Protein AF-A0A2H3JAK4-F1 (afdb_monomer_lite)

Structure (mmCIF, N/CA/C/O backbone):
data_AF-A0A2H3JAK4-F1
#
_entry.id   AF-A0A2H3JAK4-F1
#
loop_
_atom_site.group_PDB
_atom_site.id
_atom_site.type_symbol
_atom_site.label_atom_id
_atom_site.label_alt_id
_atom_site.label_comp_id
_atom_site.label_asym_id
_atom_site.label_entity_id
_atom_site.label_seq_id
_atom_site.pdbx_PDB_ins_code
_atom_site.Cartn_x
_atom_site.Cartn_y
_atom_site.Cartn_z
_atom_site.occupancy
_atom_site.B_iso_or_equiv
_atom_site.auth_seq_id
_atom_site.auth_comp_id
_atom_site.auth_asym_id
_atom_site.auth_atom_id
_atom_site.pdbx_PDB_model_num
ATOM 1 N N . MET A 1 1 ? 0.727 9.980 -13.174 1.00 53.38 1 MET A N 1
ATOM 2 C CA . MET A 1 1 ? 0.605 10.533 -11.795 1.00 53.38 1 MET A CA 1
ATOM 3 C C . MET A 1 1 ? -0.038 9.475 -10.907 1.00 53.38 1 MET A C 1
ATOM 5 O O . MET A 1 1 ? -1.129 9.049 -11.247 1.00 53.38 1 MET A O 1
ATOM 9 N N . TRP A 1 2 ? 0.604 9.037 -9.816 1.00 62.94 2 TRP A N 1
ATOM 10 C CA . TRP A 1 2 ? -0.039 8.126 -8.854 1.00 62.94 2 TRP A CA 1
ATOM 11 C C . TRP A 1 2 ? -1.276 8.798 -8.248 1.00 62.94 2 TRP A C 1
ATOM 13 O O . TRP A 1 2 ? -1.191 9.932 -7.777 1.00 62.94 2 TRP A O 1
ATOM 23 N N . SER A 1 3 ? -2.409 8.104 -8.252 1.00 65.62 3 SER A N 1
ATOM 24 C CA . SER A 1 3 ? -3.619 8.539 -7.557 1.00 65.62 3 SER A CA 1
ATOM 25 C C . SER A 1 3 ? -4.277 7.344 -6.874 1.00 65.62 3 SER A C 1
ATOM 27 O O . SER A 1 3 ? -4.147 6.205 -7.333 1.00 65.62 3 SER A O 1
ATOM 29 N N . ILE A 1 4 ? -4.946 7.592 -5.746 1.00 69.88 4 ILE A N 1
ATOM 30 C CA . ILE A 1 4 ? -5.851 6.600 -5.166 1.00 69.88 4 ILE A CA 1
ATOM 31 C C . ILE A 1 4 ? -7.013 6.465 -6.149 1.00 69.88 4 ILE A C 1
ATOM 33 O O . ILE A 1 4 ? -7.775 7.413 -6.330 1.00 69.88 4 ILE A O 1
ATOM 37 N N . LEU A 1 5 ? -7.120 5.302 -6.787 1.00 70.62 5 LEU A N 1
ATOM 38 C CA . LEU A 1 5 ? -8.240 4.980 -7.667 1.00 70.62 5 LEU A CA 1
ATOM 39 C C . LEU A 1 5 ? -9.485 4.681 -6.846 1.00 70.62 5 LEU A C 1
ATOM 41 O O . LEU A 1 5 ? -10.577 5.143 -7.166 1.00 70.62 5 LEU A O 1
ATOM 45 N N . GLU A 1 6 ? -9.305 3.912 -5.773 1.00 78.50 6 GLU A N 1
ATOM 46 C CA . GLU A 1 6 ? -10.399 3.460 -4.932 1.00 78.50 6 GLU A CA 1
ATOM 47 C C . GLU A 1 6 ? -9.926 3.219 -3.496 1.00 78.50 6 GLU A C 1
ATOM 49 O O . GLU A 1 6 ? -8.816 2.744 -3.251 1.00 78.50 6 GLU A O 1
ATOM 54 N N . SER A 1 7 ? -10.792 3.541 -2.536 1.00 76.06 7 SER A N 1
ATOM 55 C CA . SER A 1 7 ? -10.643 3.167 -1.130 1.00 76.06 7 SER A CA 1
ATOM 56 C C . SER A 1 7 ? -11.904 2.421 -0.716 1.00 76.06 7 SER A C 1
ATOM 58 O O . SER A 1 7 ? -12.997 2.991 -0.679 1.00 76.06 7 SER A O 1
ATOM 60 N N . ILE A 1 8 ? -11.763 1.127 -0.447 1.00 81.50 8 ILE A N 1
ATOM 61 C CA . ILE A 1 8 ? -12.864 0.237 -0.088 1.00 81.50 8 ILE A CA 1
ATOM 62 C C . ILE A 1 8 ? -12.737 -0.094 1.389 1.00 81.50 8 ILE A C 1
ATOM 64 O O . ILE A 1 8 ? -11.744 -0.671 1.827 1.00 81.50 8 ILE A O 1
ATOM 68 N N . VAL A 1 9 ? -13.774 0.217 2.163 1.00 79.69 9 VAL A N 1
ATOM 69 C CA . VAL A 1 9 ? -13.813 -0.086 3.595 1.00 79.69 9 VAL A CA 1
ATOM 70 C C . VAL A 1 9 ? -14.898 -1.116 3.880 1.00 79.69 9 VAL A C 1
ATOM 72 O O . VAL A 1 9 ? -16.094 -0.834 3.804 1.00 79.69 9 VAL A O 1
ATOM 75 N N . SER A 1 10 ? -14.485 -2.316 4.278 1.00 80.44 10 SER A N 1
ATOM 76 C CA . SER A 1 10 ? -15.376 -3.389 4.710 1.00 80.44 10 SER A CA 1
ATOM 77 C C . SER A 1 10 ? -15.357 -3.523 6.227 1.00 80.44 10 SER A C 1
ATOM 79 O O . SER A 1 10 ? -14.530 -4.226 6.807 1.00 80.44 10 SER A O 1
ATOM 81 N N . LYS A 1 11 ? -16.334 -2.905 6.904 1.00 76.56 11 LYS A N 1
ATOM 82 C CA . LYS A 1 11 ? -16.492 -3.036 8.367 1.00 76.56 11 LYS A CA 1
ATOM 83 C C . LYS A 1 11 ? -16.735 -4.485 8.809 1.00 76.56 11 LYS A C 1
ATOM 85 O O . LYS A 1 11 ? -16.297 -4.886 9.884 1.00 76.56 11 LYS A O 1
ATOM 90 N N . LYS A 1 12 ? -17.421 -5.276 7.974 1.00 79.94 12 LYS A N 1
ATOM 91 C CA . LYS A 1 12 ? -17.735 -6.689 8.244 1.00 79.94 12 LYS A CA 1
ATOM 92 C C . LYS A 1 12 ? -16.481 -7.563 8.231 1.00 79.94 12 LYS A C 1
ATOM 94 O O . LYS A 1 12 ? -16.337 -8.411 9.105 1.00 79.94 12 LYS A O 1
ATOM 99 N N . LEU A 1 13 ? -15.601 -7.355 7.249 1.00 77.94 13 LEU A N 1
ATOM 100 C CA . LEU A 1 13 ? -14.340 -8.095 7.123 1.00 77.94 13 LEU A CA 1
ATOM 101 C C . LEU A 1 13 ? -13.205 -7.463 7.934 1.00 77.94 13 LEU A C 1
ATOM 103 O O . LEU A 1 13 ? -12.175 -8.100 8.127 1.00 77.94 13 LEU A O 1
ATOM 107 N N . ARG A 1 14 ? -13.418 -6.241 8.441 1.00 79.25 14 ARG A N 1
ATOM 108 C CA . ARG A 1 14 ? -12.380 -5.382 9.021 1.00 79.25 14 ARG A CA 1
ATOM 109 C C . ARG A 1 14 ? -11.221 -5.234 8.052 1.00 79.25 14 ARG A C 1
ATOM 111 O O . ARG A 1 14 ? -10.079 -5.529 8.381 1.00 79.25 14 ARG A O 1
ATOM 118 N N . GLU A 1 15 ? -11.551 -4.817 6.843 1.00 82.44 15 GLU A N 1
ATOM 119 C CA . GLU A 1 15 ? -10.589 -4.666 5.765 1.00 82.44 15 GLU A CA 1
ATOM 120 C C . GLU A 1 15 ? -10.706 -3.272 5.163 1.00 82.44 15 GLU A C 1
ATOM 122 O O . GLU A 1 15 ? -11.812 -2.755 4.984 1.00 82.44 15 GLU A O 1
ATOM 127 N N . VAL A 1 16 ? -9.559 -2.669 4.882 1.00 81.81 16 VAL A N 1
ATOM 128 C CA . VAL A 1 16 ? -9.421 -1.434 4.120 1.00 81.81 16 VAL A CA 1
ATOM 129 C C . VAL A 1 16 ? -8.554 -1.771 2.918 1.00 81.81 16 VAL A C 1
ATOM 131 O O . VAL A 1 16 ? -7.378 -2.075 3.082 1.00 81.81 16 VAL A O 1
ATOM 134 N N . SER A 1 17 ? -9.126 -1.736 1.724 1.00 82.06 17 SER A N 1
ATOM 135 C CA . SER A 1 17 ? -8.372 -1.888 0.483 1.00 82.06 17 SER A CA 1
ATOM 136 C C . SER A 1 17 ? -8.135 -0.514 -0.122 1.00 82.06 17 SER A C 1
ATOM 138 O O . SER A 1 17 ? -9.087 0.225 -0.366 1.00 82.06 17 SER A O 1
ATOM 140 N N . ILE A 1 18 ? -6.874 -0.169 -0.359 1.00 79.88 18 ILE A N 1
ATOM 141 C CA . ILE A 1 18 ? -6.481 1.053 -1.059 1.00 79.88 18 ILE A CA 1
ATOM 142 C C . ILE A 1 18 ? -5.886 0.630 -2.391 1.00 79.88 18 ILE A C 1
ATOM 144 O O . ILE A 1 18 ? -4.826 -0.000 -2.444 1.00 79.88 18 ILE A O 1
ATOM 148 N N . VAL A 1 19 ? -6.596 0.973 -3.461 1.00 76.00 19 VAL A N 1
ATOM 149 C CA . VAL A 1 19 ? -6.191 0.699 -4.834 1.00 76.00 19 VAL A CA 1
ATOM 150 C C . VAL A 1 19 ? -5.490 1.932 -5.373 1.00 76.00 19 VAL A C 1
ATOM 152 O O . VAL A 1 19 ? -6.062 3.023 -5.428 1.00 76.00 19 VAL A O 1
ATOM 155 N N . MET A 1 20 ? -4.235 1.754 -5.761 1.00 74.56 20 MET A N 1
ATOM 156 C CA . MET A 1 20 ? -3.410 2.801 -6.343 1.00 74.56 20 MET A CA 1
ATOM 157 C C . MET A 1 20 ? -3.222 2.531 -7.831 1.00 74.56 20 MET A C 1
ATOM 159 O O . MET A 1 20 ? -2.897 1.405 -8.218 1.00 74.56 20 MET A O 1
ATOM 163 N N . ASP A 1 21 ? -3.420 3.567 -8.648 1.00 70.12 21 ASP A N 1
ATOM 164 C CA . ASP A 1 21 ? -3.147 3.488 -10.085 1.00 70.12 21 ASP A CA 1
ATOM 165 C C . ASP A 1 21 ? -1.672 3.220 -10.340 1.00 70.12 21 ASP A C 1
ATOM 167 O O . ASP A 1 21 ? -0.832 3.654 -9.553 1.00 70.12 21 ASP A O 1
ATOM 171 N N . GLN A 1 22 ? -1.343 2.577 -11.458 1.00 66.19 22 GLN A N 1
ATOM 172 C CA . GLN A 1 22 ? 0.053 2.466 -11.851 1.00 66.19 22 GLN A CA 1
ATOM 173 C C . GLN A 1 22 ? 0.631 3.871 -12.102 1.00 66.19 22 GLN A C 1
ATOM 175 O O . GLN A 1 22 ? -0.058 4.755 -12.618 1.00 66.19 22 GLN A O 1
ATOM 180 N N . PRO A 1 23 ? 1.917 4.109 -11.826 1.00 60.44 23 PRO A N 1
ATOM 181 C CA . PRO A 1 23 ? 2.567 5.293 -12.339 1.00 60.44 23 PRO A CA 1
ATOM 182 C C . PRO A 1 23 ? 2.710 5.185 -13.850 1.00 60.44 23 PRO A C 1
ATOM 184 O O . PRO A 1 23 ? 2.790 4.102 -14.437 1.00 60.44 23 PRO A O 1
ATOM 187 N N . GLU A 1 24 ? 2.892 6.339 -14.473 1.00 60.38 24 GLU A N 1
ATOM 188 C CA . GLU A 1 24 ? 3.569 6.384 -15.759 1.00 60.38 24 GLU A CA 1
ATOM 189 C C . GLU A 1 24 ? 5.022 5.983 -15.508 1.00 60.38 24 GLU A C 1
ATOM 191 O O . GLU A 1 24 ? 5.865 6.808 -15.166 1.00 60.38 24 GLU A O 1
ATOM 196 N N . TYR A 1 25 ? 5.287 4.678 -15.572 1.00 57.66 25 TYR A N 1
ATOM 197 C CA . TYR A 1 25 ? 6.605 4.136 -15.305 1.00 57.66 25 TYR A CA 1
ATOM 198 C C . TYR A 1 25 ? 7.617 4.778 -16.258 1.00 57.66 25 TYR A C 1
ATOM 200 O O . TYR A 1 25 ? 7.569 4.601 -17.476 1.00 57.66 25 TYR A O 1
ATOM 208 N N . SER A 1 26 ? 8.575 5.497 -15.684 1.00 58.56 26 SER A N 1
ATOM 209 C CA . SER A 1 26 ? 9.810 5.836 -16.374 1.00 58.56 26 SER A CA 1
ATOM 210 C C . SER A 1 26 ? 10.626 4.558 -16.613 1.00 58.56 26 SER A C 1
ATOM 212 O O . SER A 1 26 ? 10.433 3.534 -15.950 1.00 58.56 26 SER A O 1
ATOM 214 N N . GLN A 1 27 ? 11.611 4.611 -17.510 1.00 59.25 27 GLN A N 1
ATOM 215 C CA . GLN A 1 27 ? 12.538 3.488 -17.713 1.00 59.25 27 GLN A CA 1
ATOM 216 C C . GLN A 1 27 ? 13.420 3.198 -16.476 1.00 59.25 27 GLN A C 1
ATOM 218 O O . GLN A 1 27 ? 14.119 2.187 -16.441 1.00 59.25 27 GLN A O 1
ATOM 223 N N . SER A 1 28 ? 13.401 4.065 -15.456 1.00 69.94 28 SER A N 1
ATOM 224 C CA . SER A 1 28 ? 14.204 3.947 -14.239 1.00 69.94 28 SER A CA 1
ATOM 225 C C . SER A 1 28 ? 13.377 3.389 -13.082 1.00 69.94 28 SER A C 1
ATOM 227 O O . SER A 1 28 ? 12.503 4.065 -12.538 1.00 69.94 28 SER A O 1
ATOM 229 N N . ALA A 1 29 ? 13.717 2.178 -12.632 1.00 67.56 29 ALA A N 1
ATOM 230 C CA . ALA A 1 29 ? 13.107 1.572 -11.447 1.00 67.56 29 ALA A CA 1
ATOM 231 C C . ALA A 1 29 ? 13.241 2.456 -10.190 1.00 67.56 29 ALA A C 1
ATOM 233 O O . ALA A 1 29 ? 12.354 2.448 -9.342 1.00 67.56 29 ALA A O 1
ATOM 234 N N . GLU A 1 30 ? 14.318 3.243 -10.080 1.00 72.44 30 GLU A N 1
ATOM 235 C CA . GLU A 1 30 ? 14.530 4.173 -8.964 1.00 72.44 30 GLU A CA 1
ATOM 236 C C . GLU A 1 30 ? 13.533 5.329 -8.981 1.00 72.44 30 GLU A C 1
ATOM 238 O O . GLU A 1 30 ? 12.938 5.663 -7.961 1.00 72.44 30 GLU A O 1
ATOM 243 N N . THR A 1 31 ? 13.331 5.936 -10.146 1.00 72.62 31 THR A N 1
ATOM 244 C CA . THR A 1 31 ? 12.404 7.060 -10.301 1.00 72.62 31 THR A CA 1
ATOM 245 C C . THR A 1 31 ? 10.981 6.609 -9.993 1.00 72.62 31 THR A C 1
ATOM 247 O O . THR A 1 31 ? 10.275 7.258 -9.227 1.00 72.62 31 THR A O 1
ATOM 250 N N . ASN A 1 32 ? 10.607 5.429 -10.486 1.00 71.12 32 ASN A N 1
ATOM 251 C CA . ASN A 1 32 ? 9.297 4.827 -10.239 1.00 71.12 32 ASN A CA 1
ATOM 252 C C . ASN A 1 32 ? 9.062 4.583 -8.739 1.00 71.12 32 ASN A C 1
ATOM 254 O O . ASN A 1 32 ? 7.971 4.812 -8.210 1.00 71.12 32 ASN A O 1
ATOM 258 N N . LEU A 1 33 ? 10.113 4.164 -8.032 1.00 71.75 33 LEU A N 1
ATOM 259 C CA . LEU A 1 33 ? 10.098 3.969 -6.589 1.00 71.75 33 LEU A CA 1
ATOM 260 C C . LEU A 1 33 ? 9.891 5.285 -5.832 1.00 71.75 33 LEU A C 1
ATOM 262 O O . LEU A 1 33 ? 9.020 5.359 -4.967 1.00 71.75 33 LEU A O 1
ATOM 266 N N . GLN A 1 34 ? 10.648 6.329 -6.179 1.00 75.75 34 GLN A N 1
ATOM 267 C CA . GLN A 1 34 ? 10.542 7.651 -5.552 1.00 75.75 34 GLN A CA 1
ATOM 268 C C . GLN A 1 34 ? 9.157 8.267 -5.746 1.00 75.75 34 GLN A C 1
ATOM 270 O O . GLN A 1 34 ? 8.573 8.791 -4.796 1.00 75.75 34 GLN A O 1
ATOM 275 N N . GLU A 1 35 ? 8.601 8.166 -6.952 1.00 75.38 35 GLU A N 1
ATOM 276 C CA . GLU A 1 35 ? 7.249 8.645 -7.231 1.00 75.38 35 GLU A CA 1
ATOM 277 C C . GLU A 1 35 ? 6.205 7.910 -6.395 1.00 75.38 35 GLU A C 1
ATOM 279 O O . GLU A 1 35 ? 5.288 8.544 -5.870 1.00 75.38 35 GLU A O 1
ATOM 284 N N . THR A 1 36 ? 6.375 6.599 -6.194 1.00 72.62 36 THR A N 1
ATOM 285 C CA . THR A 1 36 ? 5.441 5.861 -5.342 1.00 72.62 36 THR A CA 1
ATOM 286 C C . THR A 1 36 ? 5.538 6.303 -3.892 1.00 72.62 36 THR A C 1
ATOM 288 O O . THR A 1 36 ? 4.524 6.563 -3.251 1.00 72.62 36 THR A O 1
ATOM 291 N N . VAL A 1 37 ? 6.757 6.410 -3.358 1.00 76.25 37 VAL A N 1
ATOM 292 C CA . VAL A 1 37 ? 6.970 6.859 -1.977 1.00 76.25 37 VAL A CA 1
ATOM 293 C C . VAL A 1 37 ? 6.383 8.256 -1.777 1.00 76.25 37 VAL A C 1
ATOM 295 O O . VAL A 1 37 ? 5.745 8.521 -0.759 1.00 76.25 37 VAL A O 1
ATOM 298 N N . SER A 1 38 ? 6.538 9.141 -2.763 1.00 79.19 38 SER A N 1
ATOM 299 C CA . SER A 1 38 ? 5.938 10.474 -2.740 1.00 79.19 38 SER A CA 1
ATOM 300 C C . SER A 1 38 ? 4.409 10.414 -2.654 1.00 79.19 38 SER A C 1
ATOM 302 O O . SER A 1 38 ? 3.822 11.067 -1.790 1.00 79.19 38 SER A O 1
ATOM 304 N N . ALA A 1 39 ? 3.769 9.585 -3.481 1.00 75.44 39 ALA A N 1
ATOM 305 C CA . ALA A 1 39 ? 2.318 9.406 -3.485 1.00 75.44 39 ALA A CA 1
ATOM 306 C C . ALA A 1 39 ? 1.793 8.789 -2.182 1.00 75.44 39 ALA A C 1
ATOM 308 O O . ALA A 1 39 ? 0.817 9.271 -1.606 1.00 75.44 39 ALA A O 1
ATOM 309 N N . LEU A 1 40 ? 2.489 7.773 -1.663 1.00 77.75 40 LEU A N 1
ATOM 310 C CA . LEU A 1 40 ? 2.179 7.166 -0.371 1.00 77.75 40 LEU A CA 1
ATOM 311 C C . LEU A 1 40 ? 2.194 8.218 0.737 1.00 77.75 40 LEU A C 1
ATOM 313 O O . LEU A 1 40 ? 1.227 8.331 1.485 1.00 77.75 40 LEU A O 1
ATOM 317 N N . ARG A 1 41 ? 3.251 9.034 0.813 1.00 80.62 41 ARG A N 1
ATOM 318 C CA . ARG A 1 41 ? 3.377 10.091 1.826 1.00 80.62 41 ARG A CA 1
ATOM 319 C C . ARG A 1 41 ? 2.313 11.174 1.696 1.00 80.62 41 ARG A C 1
ATOM 321 O O . ARG A 1 41 ? 1.839 11.669 2.717 1.00 80.62 41 ARG A O 1
ATOM 328 N N . LYS A 1 42 ? 1.990 11.576 0.467 1.00 81.50 42 LYS A N 1
ATOM 329 C CA . LYS A 1 42 ? 1.124 12.726 0.203 1.00 81.50 42 LYS A CA 1
ATOM 330 C C . LYS A 1 42 ? -0.356 12.395 0.358 1.00 81.50 42 LYS A C 1
ATOM 332 O O . LYS A 1 42 ? -1.073 13.176 0.974 1.00 81.50 42 LYS A O 1
ATOM 337 N N . ASP A 1 43 ? -0.783 11.250 -0.164 1.00 77.62 43 ASP A N 1
ATOM 338 C CA . ASP A 1 43 ? -2.206 10.947 -0.325 1.00 77.62 43 ASP A CA 1
ATOM 339 C C . ASP A 1 43 ? -2.645 9.788 0.579 1.00 77.62 43 ASP A C 1
ATOM 341 O O . ASP A 1 43 ? -3.696 9.853 1.218 1.00 77.62 43 ASP A O 1
ATOM 345 N N . VAL A 1 44 ? -1.819 8.743 0.711 1.00 77.50 44 VAL A N 1
ATOM 346 C CA . VAL A 1 44 ? -2.235 7.508 1.394 1.00 77.50 44 VAL A CA 1
ATOM 347 C C . VAL A 1 44 ? -2.000 7.543 2.904 1.00 77.50 44 VAL A C 1
ATOM 349 O O . VAL A 1 44 ? -2.895 7.202 3.679 1.00 77.50 44 VAL A O 1
ATOM 352 N N . CYS A 1 45 ? -0.819 7.975 3.350 1.00 78.81 45 CYS A N 1
ATOM 353 C CA . CYS A 1 45 ? -0.474 8.071 4.769 1.00 78.81 45 CYS A CA 1
ATOM 354 C C . CYS A 1 45 ? -1.454 8.969 5.548 1.00 78.81 45 CYS A C 1
ATOM 356 O O . CYS A 1 45 ? -1.909 8.540 6.612 1.00 78.81 45 CYS A O 1
ATOM 358 N N . PRO A 1 46 ? -1.829 10.176 5.073 1.00 82.12 46 PRO A N 1
ATOM 359 C CA . PRO A 1 46 ? -2.804 11.010 5.771 1.00 82.12 46 PRO A C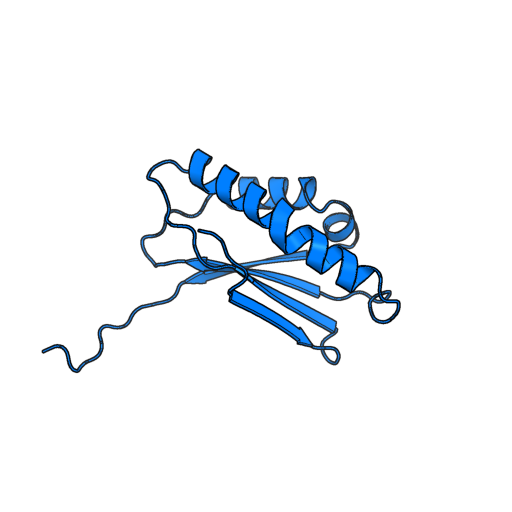A 1
ATOM 360 C C . PRO A 1 46 ? -4.181 10.349 5.864 1.00 82.12 46 PRO A C 1
ATOM 362 O O . PRO A 1 46 ? -4.759 10.325 6.948 1.00 82.12 46 PRO A O 1
ATOM 365 N N . HIS A 1 47 ? -4.661 9.746 4.770 1.00 78.88 47 HIS A N 1
ATOM 366 C CA . HIS A 1 47 ? -5.955 9.062 4.734 1.00 78.88 47 HIS A CA 1
ATOM 367 C C . HIS A 1 47 ? -6.011 7.885 5.715 1.00 78.88 47 HIS A C 1
ATOM 369 O O . HIS A 1 47 ? -6.974 7.722 6.464 1.00 78.88 47 HIS A O 1
ATOM 375 N N . LEU A 1 48 ? -4.944 7.086 5.774 1.00 77.69 48 LEU A N 1
ATOM 376 C CA . LEU A 1 48 ? -4.843 5.995 6.737 1.00 77.69 48 LEU A CA 1
ATOM 377 C C . LEU A 1 48 ? -4.732 6.489 8.174 1.00 77.69 48 LEU A C 1
ATOM 379 O O . LEU A 1 48 ? -5.362 5.913 9.054 1.00 77.69 48 LEU A O 1
ATOM 383 N N . ASN A 1 49 ? -3.968 7.548 8.435 1.00 78.44 49 ASN A N 1
ATOM 384 C CA . ASN A 1 49 ? -3.891 8.126 9.775 1.00 78.44 49 ASN A CA 1
ATOM 385 C C . ASN A 1 49 ? -5.258 8.638 10.246 1.00 78.44 49 ASN A C 1
ATOM 387 O O . ASN A 1 49 ? -5.614 8.422 11.403 1.00 78.44 49 ASN A O 1
ATOM 391 N N . GLU A 1 50 ? -6.039 9.257 9.358 1.00 80.94 50 GLU A N 1
ATOM 392 C CA . GLU A 1 50 ? -7.415 9.665 9.642 1.00 80.94 50 GLU A CA 1
ATOM 393 C C . GLU A 1 50 ? -8.305 8.450 9.938 1.00 80.94 50 GLU A C 1
ATOM 395 O O . GLU A 1 50 ? -8.936 8.397 10.995 1.00 80.94 50 GLU A O 1
ATOM 400 N N . LEU A 1 51 ? -8.291 7.427 9.078 1.00 76.12 51 LEU A N 1
ATOM 401 C CA . LEU A 1 51 ? -9.052 6.190 9.287 1.00 76.12 51 LEU A CA 1
ATOM 402 C C . LEU A 1 51 ? -8.702 5.512 10.620 1.00 76.12 51 LEU A C 1
ATOM 404 O O . LEU A 1 51 ? -9.590 5.140 11.381 1.00 76.12 51 LEU A O 1
ATOM 408 N N . LEU A 1 52 ? -7.414 5.387 10.936 1.00 73.88 52 LEU A N 1
ATOM 409 C CA . LEU A 1 52 ? -6.923 4.721 12.146 1.00 73.88 52 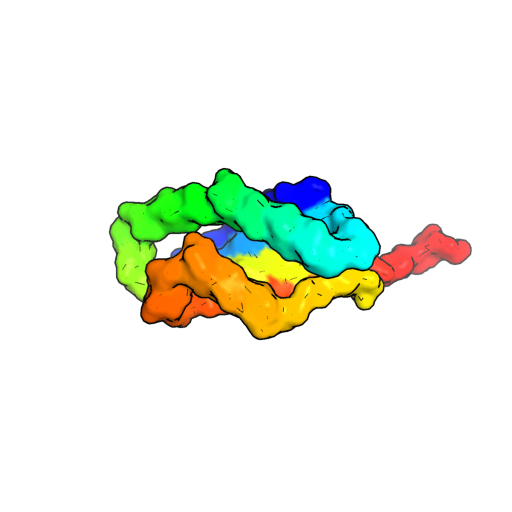LEU A CA 1
ATOM 410 C C . LEU A 1 52 ? -7.110 5.547 13.421 1.00 73.88 52 LEU A C 1
ATOM 412 O O . LEU A 1 52 ? -7.002 4.993 14.513 1.00 73.88 52 LEU A O 1
ATOM 416 N N . SER A 1 53 ? -7.365 6.852 13.301 1.00 76.19 53 SER A N 1
ATOM 417 C CA . SER A 1 53 ? -7.702 7.710 14.442 1.00 76.19 53 SER A CA 1
ATOM 418 C C . SER A 1 53 ? -9.112 7.445 14.981 1.00 76.19 53 SER A C 1
ATOM 420 O O . SER A 1 53 ? -9.422 7.804 16.117 1.00 76.19 53 SER A O 1
ATOM 422 N N . ASN A 1 54 ? -9.962 6.787 14.191 1.00 74.50 54 ASN A N 1
ATOM 423 C CA . ASN A 1 54 ? -11.308 6.422 14.594 1.00 74.50 54 ASN A CA 1
ATOM 424 C C . ASN A 1 54 ? -11.290 5.132 15.441 1.00 74.50 54 ASN A C 1
ATOM 426 O O . ASN A 1 54 ? -10.756 4.099 15.031 1.00 74.50 54 ASN A O 1
ATOM 430 N N . GLN A 1 55 ? -11.913 5.199 16.624 1.00 65.44 55 GLN A N 1
ATOM 431 C CA . GLN A 1 55 ? -11.979 4.109 17.606 1.00 65.44 55 GLN A CA 1
ATOM 432 C C . GLN A 1 55 ? -12.591 2.812 17.053 1.00 65.44 55 GLN A C 1
ATOM 434 O O . GLN A 1 55 ? -12.252 1.722 17.517 1.00 65.44 55 GLN A O 1
ATOM 439 N N . ASP A 1 56 ? -13.421 2.894 16.009 1.00 65.69 56 ASP A N 1
ATOM 440 C CA . ASP A 1 56 ? -13.972 1.721 15.320 1.00 65.69 56 ASP A CA 1
ATOM 441 C C . ASP A 1 56 ? -12.880 0.805 14.722 1.00 65.69 56 ASP A C 1
ATOM 443 O O . ASP A 1 56 ? -13.118 -0.390 14.513 1.00 65.69 56 ASP A O 1
ATOM 447 N N . TYR A 1 57 ? -11.670 1.334 14.498 1.00 63.94 57 TYR A N 1
ATOM 448 C CA . TYR A 1 57 ? -10.514 0.630 13.931 1.00 63.94 57 TYR A CA 1
ATOM 449 C C . TYR A 1 57 ? -9.420 0.305 14.974 1.00 63.94 57 TYR A C 1
ATOM 451 O O . TYR A 1 57 ? -8.297 -0.077 14.618 1.00 63.94 57 TYR A O 1
ATOM 459 N N . GLU A 1 58 ? -9.735 0.391 16.276 1.00 61.22 58 GLU A N 1
ATOM 460 C CA . GLU A 1 58 ? -8.847 -0.080 17.357 1.00 61.22 58 GLU A CA 1
ATOM 461 C C . GLU A 1 58 ? -8.567 -1.589 17.254 1.00 61.22 58 GLU A C 1
ATOM 463 O O . GLU A 1 58 ? -7.481 -2.068 17.591 1.00 61.22 58 GLU A O 1
ATOM 468 N N . LYS A 1 59 ? -9.527 -2.359 16.730 1.00 67.25 59 LYS A N 1
ATOM 469 C CA . LYS A 1 59 ? -9.369 -3.798 16.479 1.00 67.25 59 LYS A CA 1
ATOM 470 C C . LYS A 1 59 ? -8.549 -4.041 15.203 1.00 67.25 59 LYS A C 1
ATOM 472 O O . LYS A 1 59 ? -8.543 -3.183 14.323 1.00 67.25 59 LYS A O 1
ATOM 477 N N . PRO A 1 60 ? -7.858 -5.192 15.063 1.00 61.44 60 PRO A N 1
ATOM 478 C CA . PRO A 1 60 ? -7.052 -5.458 13.875 1.00 61.44 60 PRO A CA 1
ATOM 479 C C . PRO A 1 60 ? -7.927 -5.378 12.622 1.00 61.44 60 PRO A C 1
ATOM 481 O O . PRO A 1 60 ? -8.891 -6.135 12.484 1.00 61.44 60 PRO A O 1
ATOM 484 N N . CYS A 1 61 ? -7.592 -4.416 11.765 1.00 73.88 61 CYS A N 1
ATOM 485 C CA . CYS A 1 61 ? -8.159 -4.236 10.440 1.00 73.88 61 CYS A CA 1
ATOM 486 C C . CYS A 1 61 ? -7.058 -4.550 9.441 1.00 73.88 61 CYS A C 1
ATOM 488 O O . CYS A 1 61 ? -5.994 -3.953 9.550 1.00 73.88 61 CYS A O 1
ATOM 490 N N . HIS A 1 62 ? -7.279 -5.486 8.525 1.00 83.81 62 HIS A N 1
ATOM 491 C CA . HIS A 1 62 ? -6.342 -5.731 7.436 1.00 83.81 62 HIS A CA 1
ATOM 492 C C . HIS A 1 62 ? -6.350 -4.535 6.489 1.00 83.81 62 HIS A C 1
ATOM 494 O O . HIS A 1 62 ? -7.412 -4.001 6.175 1.00 83.81 62 HIS A O 1
ATOM 500 N N . ILE A 1 63 ? -5.166 -4.082 6.091 1.00 80.06 63 ILE A N 1
ATOM 501 C CA . ILE A 1 63 ? -5.010 -2.996 5.132 1.00 80.06 63 ILE A CA 1
ATOM 502 C C . ILE A 1 63 ? -4.303 -3.572 3.922 1.00 80.06 63 ILE A C 1
ATOM 504 O O . ILE A 1 63 ? -3.122 -3.919 4.003 1.00 80.06 63 ILE A O 1
ATOM 508 N N . ASP A 1 64 ? -5.034 -3.659 2.824 1.00 81.75 64 ASP A N 1
ATOM 509 C CA . ASP A 1 64 ? -4.558 -4.204 1.569 1.00 81.75 64 ASP A CA 1
ATOM 510 C C . ASP A 1 64 ? -4.165 -3.041 0.658 1.00 81.75 64 ASP A C 1
ATOM 512 O O . ASP A 1 64 ? -4.990 -2.229 0.244 1.00 81.75 64 ASP A O 1
ATOM 516 N N . PHE A 1 65 ? -2.873 -2.951 0.359 1.00 77.75 65 PHE A N 1
ATOM 517 C CA . PHE A 1 65 ? -2.354 -2.052 -0.661 1.00 77.75 65 PHE A CA 1
ATOM 518 C C . PHE A 1 65 ? -2.295 -2.788 -1.982 1.00 77.75 65 PHE A C 1
ATOM 520 O O . PHE A 1 65 ? -1.488 -3.711 -2.143 1.00 77.75 65 PHE A O 1
ATOM 527 N N . VAL A 1 66 ? -3.142 -2.368 -2.915 1.00 78.00 66 VAL A N 1
ATOM 528 C CA . VAL A 1 66 ? -3.217 -2.947 -4.250 1.00 78.00 66 VAL A CA 1
ATOM 529 C C . VAL A 1 66 ? -2.567 -1.987 -5.231 1.00 78.00 66 VAL A C 1
ATOM 531 O O . VAL A 1 66 ? -3.039 -0.871 -5.434 1.00 78.00 66 VAL A O 1
ATOM 534 N N . ILE A 1 67 ? -1.470 -2.432 -5.836 1.00 75.12 67 ILE A N 1
ATOM 535 C CA . ILE A 1 67 ? -0.832 -1.726 -6.944 1.00 75.12 67 ILE A CA 1
ATOM 536 C C . ILE A 1 67 ? -1.433 -2.272 -8.219 1.00 75.12 67 ILE A C 1
ATOM 538 O O . ILE A 1 67 ? -1.271 -3.458 -8.519 1.00 75.12 67 ILE A O 1
ATOM 542 N N . TRP A 1 68 ? -2.096 -1.409 -8.970 1.00 76.19 68 TRP A N 1
ATOM 543 C CA . TRP A 1 68 ? -2.523 -1.758 -10.309 1.00 76.19 68 TRP A CA 1
ATOM 544 C C . TRP A 1 68 ? -1.352 -1.606 -11.279 1.00 76.19 68 TRP A C 1
ATOM 546 O O . TRP A 1 68 ? -0.538 -0.703 -11.115 1.00 76.19 68 TRP A O 1
ATOM 556 N N . THR A 1 69 ? -1.203 -2.515 -12.242 1.00 71.81 69 THR A N 1
ATOM 557 C CA . THR A 1 69 ? -0.136 -2.448 -13.255 1.00 71.81 69 THR A CA 1
ATOM 558 C C . THR A 1 69 ? -0.527 -3.149 -14.556 1.00 71.81 69 THR A C 1
ATOM 560 O O . THR A 1 69 ? -1.440 -3.974 -14.597 1.00 71.81 69 THR A O 1
ATOM 563 N N . SER A 1 70 ? 0.175 -2.830 -15.639 1.00 72.50 70 SER A N 1
ATOM 564 C CA . SER A 1 70 ? 0.084 -3.524 -16.926 1.00 72.50 70 SER A CA 1
ATOM 565 C C . SER A 1 70 ? 1.035 -4.732 -16.993 1.00 72.50 70 SER A C 1
ATOM 567 O O . SER A 1 70 ? 2.040 -4.770 -16.280 1.00 72.50 70 SER A O 1
ATOM 569 N N . PRO A 1 71 ? 0.798 -5.711 -17.888 1.00 70.00 71 PRO A N 1
ATOM 570 C CA . PRO A 1 71 ? 1.635 -6.915 -18.000 1.00 70.00 71 PRO A CA 1
ATOM 571 C C . PRO A 1 71 ? 3.102 -6.631 -18.336 1.00 70.00 71 PRO A C 1
ATOM 573 O O . PRO A 1 71 ? 3.979 -7.428 -18.020 1.00 70.00 71 PRO A O 1
ATOM 576 N N . ASN A 1 72 ? 3.358 -5.489 -18.977 1.00 71.06 72 A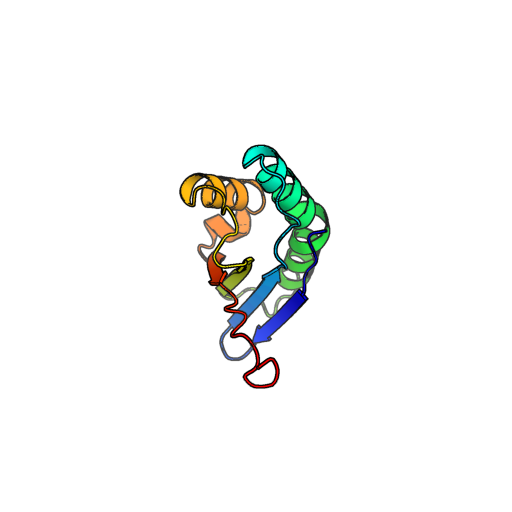SN A N 1
ATOM 577 C CA . ASN A 1 72 ? 4.687 -5.050 -19.394 1.00 71.06 72 ASN A CA 1
ATOM 578 C C . ASN A 1 72 ? 5.277 -3.988 -18.447 1.00 71.06 72 ASN A C 1
ATOM 580 O O . ASN A 1 72 ? 6.360 -3.466 -18.711 1.00 71.06 72 ASN A O 1
ATOM 584 N N . GLY A 1 73 ? 4.562 -3.631 -17.375 1.00 63.47 73 GLY A N 1
ATOM 585 C CA . GLY A 1 73 ? 5.003 -2.650 -16.393 1.00 63.47 73 GLY A CA 1
ATOM 586 C C . GLY A 1 73 ? 6.133 -3.205 -15.530 1.00 63.47 73 GLY A C 1
ATOM 587 O O . GLY A 1 73 ? 6.010 -4.277 -14.937 1.00 63.47 73 GLY A O 1
ATOM 588 N N . VAL A 1 74 ? 7.245 -2.473 -15.441 1.00 63.00 74 VAL A N 1
ATOM 589 C CA . VAL A 1 74 ? 8.365 -2.845 -14.569 1.00 63.00 74 VAL A CA 1
ATOM 590 C C . VAL A 1 74 ? 7.988 -2.535 -13.125 1.00 63.00 74 VAL A C 1
ATOM 592 O O . VAL A 1 74 ? 7.960 -1.376 -12.712 1.00 63.00 74 VAL A O 1
ATOM 595 N N . ILE A 1 75 ? 7.723 -3.580 -12.346 1.00 66.12 75 ILE A N 1
ATOM 596 C CA . ILE A 1 75 ? 7.446 -3.456 -10.914 1.00 66.12 75 ILE A CA 1
ATOM 597 C C . ILE A 1 75 ? 8.778 -3.409 -10.155 1.00 66.12 75 ILE A C 1
ATOM 599 O O . ILE A 1 75 ? 9.680 -4.197 -10.459 1.00 66.12 75 ILE A O 1
ATOM 603 N N . PRO A 1 76 ? 8.937 -2.511 -9.169 1.00 61.72 76 PRO A N 1
ATOM 604 C CA . PRO A 1 76 ? 10.094 -2.544 -8.285 1.00 61.72 76 PRO A CA 1
ATOM 605 C C . PRO A 1 76 ? 10.186 -3.874 -7.523 1.00 61.72 76 PRO A C 1
ATOM 607 O O . PRO A 1 76 ? 9.182 -4.512 -7.214 1.00 61.72 76 PRO A O 1
ATOM 610 N N . ASP A 1 77 ? 11.418 -4.276 -7.204 1.00 70.38 77 ASP A N 1
ATOM 611 C CA . ASP A 1 77 ? 11.719 -5.479 -6.424 1.00 70.38 77 ASP A CA 1
ATOM 612 C C . ASP A 1 77 ? 10.839 -5.582 -5.161 1.00 70.38 77 ASP A C 1
ATOM 614 O O . ASP A 1 77 ? 10.720 -4.628 -4.387 1.00 70.38 77 ASP A O 1
ATOM 618 N N . ALA A 1 78 ? 10.231 -6.754 -4.946 1.00 66.56 78 ALA A N 1
ATOM 619 C CA . ALA A 1 78 ? 9.259 -6.971 -3.876 1.00 66.56 78 ALA A CA 1
ATOM 620 C C . ALA A 1 78 ? 9.845 -6.764 -2.466 1.00 66.56 78 ALA A C 1
ATOM 622 O O . ALA A 1 78 ? 9.146 -6.283 -1.571 1.00 66.56 78 ALA A O 1
ATOM 623 N N . ALA A 1 79 ? 11.120 -7.100 -2.249 1.00 70.12 79 ALA A N 1
ATOM 624 C CA . ALA A 1 79 ? 11.783 -6.874 -0.969 1.00 70.12 79 ALA A CA 1
ATOM 625 C C . ALA A 1 79 ? 12.053 -5.381 -0.759 1.00 70.12 79 ALA A C 1
ATOM 627 O O . ALA A 1 79 ? 11.781 -4.848 0.317 1.00 70.12 79 ALA A O 1
ATOM 628 N N . ARG A 1 80 ? 12.509 -4.686 -1.806 1.00 72.50 80 ARG A N 1
ATOM 629 C CA . ARG A 1 80 ? 12.724 -3.235 -1.777 1.00 72.50 80 ARG A CA 1
ATOM 630 C C . ARG A 1 80 ? 11.427 -2.476 -1.503 1.00 72.50 80 ARG A C 1
ATOM 632 O O . ARG A 1 80 ? 11.417 -1.534 -0.714 1.00 72.50 80 ARG A O 1
ATOM 639 N N . TRP A 1 81 ? 10.334 -2.928 -2.106 1.00 70.62 81 TRP A N 1
ATOM 640 C CA . TRP A 1 81 ? 9.002 -2.383 -1.887 1.00 70.62 81 TRP A CA 1
ATOM 641 C C . TRP A 1 81 ? 8.518 -2.549 -0.450 1.00 70.62 81 TRP A C 1
ATOM 643 O O . TRP A 1 81 ? 8.068 -1.598 0.189 1.00 70.62 81 TRP A O 1
ATOM 653 N N . ARG A 1 82 ? 8.662 -3.763 0.086 1.00 72.81 82 ARG A N 1
ATOM 654 C CA . ARG A 1 82 ? 8.279 -4.076 1.459 1.00 72.81 82 ARG A CA 1
ATOM 655 C C . ARG A 1 82 ? 9.040 -3.223 2.473 1.00 72.81 82 ARG A C 1
ATOM 657 O O . ARG A 1 82 ? 8.405 -2.661 3.361 1.00 72.81 82 ARG A O 1
ATOM 664 N N . SER A 1 83 ? 10.361 -3.100 2.330 1.00 78.94 83 SER A N 1
ATOM 665 C CA . SER A 1 83 ? 11.185 -2.298 3.245 1.00 78.94 83 SER A CA 1
ATOM 666 C C . SER A 1 83 ? 10.790 -0.820 3.252 1.00 78.94 83 SER A C 1
ATOM 668 O O . SER A 1 83 ? 10.866 -0.165 4.287 1.00 78.94 83 SER A O 1
ATOM 670 N N . LEU A 1 84 ? 10.347 -0.281 2.113 1.00 76.81 84 LEU A N 1
ATOM 671 C CA . LEU A 1 84 ? 9.876 1.103 2.039 1.00 76.81 84 LEU A CA 1
ATOM 672 C C . LEU A 1 84 ? 8.537 1.294 2.731 1.00 76.81 84 LEU A C 1
ATOM 674 O O . LEU A 1 84 ? 8.382 2.236 3.497 1.00 76.81 84 LEU A O 1
ATOM 678 N N . LEU A 1 85 ? 7.584 0.395 2.503 1.00 74.69 85 LEU A N 1
ATOM 679 C CA . LEU A 1 85 ? 6.300 0.460 3.194 1.00 74.69 85 LEU A CA 1
ATOM 680 C C . LEU A 1 85 ? 6.459 0.314 4.710 1.00 74.69 85 LEU A C 1
ATOM 682 O O . LEU A 1 85 ? 5.774 0.996 5.467 1.00 74.69 85 LEU A O 1
ATOM 686 N N . GLU A 1 86 ? 7.394 -0.525 5.153 1.00 80.88 86 GLU A N 1
ATOM 687 C CA . GLU A 1 86 ? 7.784 -0.618 6.560 1.00 80.88 86 GLU A CA 1
ATOM 688 C C . GLU A 1 86 ? 8.343 0.714 7.089 1.00 80.88 86 GLU A C 1
ATOM 690 O O . GLU A 1 86 ? 7.947 1.151 8.168 1.00 80.88 86 GLU A O 1
ATOM 695 N N . ALA A 1 87 ? 9.202 1.394 6.322 1.00 83.75 87 ALA A N 1
ATOM 696 C CA . ALA A 1 87 ? 9.778 2.681 6.711 1.00 83.75 87 ALA A CA 1
ATOM 697 C C . ALA A 1 87 ? 8.751 3.829 6.740 1.00 83.75 87 ALA A C 1
ATOM 699 O O . ALA A 1 87 ? 8.788 4.663 7.644 1.00 83.75 87 ALA A O 1
ATOM 700 N N . GLU A 1 88 ? 7.832 3.877 5.774 1.00 81.50 88 GLU A N 1
ATOM 701 C CA . GLU A 1 88 ? 6.805 4.923 5.681 1.00 81.50 88 GLU A CA 1
ATOM 702 C C . GLU A 1 88 ? 5.646 4.709 6.657 1.00 81.50 88 GLU A C 1
ATOM 704 O O . GLU A 1 88 ? 5.022 5.667 7.119 1.00 81.50 88 GLU A O 1
ATOM 709 N N . MET A 1 89 ? 5.341 3.451 6.982 1.00 77.75 89 MET A N 1
ATOM 710 C CA . MET A 1 89 ? 4.182 3.077 7.792 1.00 77.75 89 MET A CA 1
ATOM 711 C C . MET A 1 89 ? 4.560 2.098 8.918 1.00 77.75 89 MET A C 1
ATOM 713 O O . MET A 1 89 ? 3.942 1.032 9.049 1.00 77.75 89 MET A O 1
ATOM 717 N N . PRO A 1 90 ? 5.513 2.457 9.801 1.00 79.06 90 PRO A N 1
ATOM 718 C CA . PRO A 1 90 ? 6.068 1.534 10.794 1.00 79.06 90 PRO A CA 1
ATOM 719 C C . PRO A 1 90 ? 5.000 0.987 11.748 1.00 79.06 90 PRO A C 1
ATOM 721 O O . PRO A 1 90 ? 4.972 -0.204 12.040 1.00 79.06 90 PRO A O 1
ATOM 724 N N . LYS A 1 91 ? 4.025 1.815 12.145 1.00 77.19 91 LYS A N 1
ATOM 725 C CA . LYS A 1 91 ? 2.920 1.397 13.028 1.00 77.19 91 LYS A CA 1
ATOM 726 C C . LYS A 1 91 ? 2.025 0.319 12.407 1.00 77.19 91 LYS A C 1
ATOM 728 O O . LYS A 1 91 ? 1.507 -0.539 13.118 1.00 77.19 91 LYS A O 1
ATOM 733 N N . LEU A 1 92 ? 1.803 0.366 11.092 1.00 78.38 92 LEU A N 1
ATOM 734 C CA . LEU A 1 92 ? 0.996 -0.638 10.389 1.00 78.38 92 LEU A CA 1
ATOM 735 C C . LEU A 1 92 ? 1.760 -1.947 10.220 1.00 78.38 92 LEU A C 1
ATOM 737 O O . LEU A 1 92 ? 1.179 -3.031 10.341 1.00 78.38 92 LEU A O 1
ATOM 741 N N . TYR A 1 93 ? 3.066 -1.834 9.998 1.00 79.38 93 TYR A N 1
ATOM 742 C CA . TYR A 1 93 ? 3.962 -2.972 9.935 1.00 79.38 93 TYR A CA 1
ATOM 743 C C . TYR A 1 93 ? 4.075 -3.697 11.285 1.00 79.38 93 TYR A C 1
ATOM 745 O O . TYR A 1 93 ? 3.865 -4.908 11.349 1.00 79.38 93 TYR A O 1
ATOM 753 N N . GLU A 1 94 ? 4.294 -2.963 12.380 1.00 81.44 94 GLU A N 1
ATOM 754 C CA . GLU A 1 94 ? 4.344 -3.502 13.748 1.00 81.44 94 GLU A CA 1
ATOM 755 C C . GLU A 1 94 ? 3.055 -4.241 14.125 1.00 81.44 94 GLU A C 1
ATOM 757 O O . GLU A 1 94 ? 3.091 -5.331 14.700 1.00 81.44 94 GLU A O 1
ATOM 762 N N . ARG A 1 95 ? 1.903 -3.683 13.736 1.00 78.38 95 ARG A N 1
ATOM 763 C CA . ARG A 1 95 ? 0.585 -4.301 13.941 1.00 78.38 95 ARG A CA 1
ATOM 764 C C . ARG A 1 95 ? 0.342 -5.526 13.052 1.00 78.3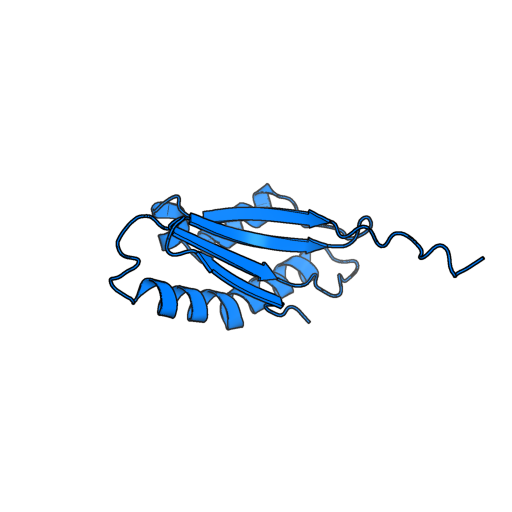8 95 ARG A C 1
ATOM 766 O O . ARG A 1 95 ? -0.649 -6.219 13.265 1.00 78.38 95 ARG A O 1
ATOM 773 N N . ARG A 1 96 ? 1.214 -5.804 12.073 1.00 81.50 96 ARG A N 1
ATOM 774 C CA . ARG A 1 96 ? 1.091 -6.897 11.087 1.00 81.50 96 ARG A CA 1
ATOM 775 C C . ARG A 1 96 ? -0.247 -6.896 10.348 1.00 81.50 96 ARG A C 1
ATOM 777 O O . ARG A 1 96 ? -0.790 -7.947 10.010 1.00 81.50 96 ARG A O 1
ATOM 784 N N . VAL A 1 97 ? -0.784 -5.704 10.123 1.00 82.12 97 VAL A N 1
ATOM 785 C CA . VAL A 1 97 ? -2.069 -5.514 9.444 1.00 82.12 97 VAL A CA 1
ATOM 786 C C . VAL A 1 97 ? -1.913 -5.189 7.966 1.00 82.12 97 VAL A C 1
ATOM 788 O O . VAL A 1 97 ? -2.867 -5.350 7.214 1.00 82.12 97 VAL A O 1
ATOM 791 N N . LEU A 1 98 ? -0.714 -4.771 7.560 1.00 80.62 98 LEU A N 1
ATOM 792 C CA . LEU A 1 98 ? -0.394 -4.408 6.191 1.00 80.62 98 LEU A CA 1
ATOM 793 C C . LEU A 1 98 ? -0.225 -5.651 5.308 1.00 80.62 98 LEU A C 1
ATOM 795 O O . LEU A 1 98 ? 0.607 -6.517 5.593 1.00 80.62 98 LEU A O 1
ATOM 799 N N . ARG A 1 99 ? -0.958 -5.700 4.199 1.00 81.31 99 ARG A N 1
ATOM 800 C CA . ARG A 1 99 ? -0.735 -6.623 3.086 1.00 81.31 99 ARG A CA 1
ATOM 801 C C . ARG A 1 99 ? -0.482 -5.827 1.817 1.00 81.31 99 ARG A C 1
ATOM 803 O O . ARG A 1 99 ? -0.991 -4.726 1.639 1.00 81.31 99 ARG A O 1
ATOM 810 N N . THR A 1 100 ? 0.331 -6.396 0.940 1.00 76.12 100 THR A N 1
ATOM 811 C CA . THR A 1 100 ? 0.655 -5.803 -0.357 1.00 76.12 100 THR A CA 1
ATOM 812 C C . THR A 1 100 ? 0.317 -6.801 -1.441 1.00 76.12 100 THR A C 1
ATOM 814 O O . THR A 1 100 ? 0.644 -7.984 -1.329 1.00 76.12 100 THR A O 1
ATOM 817 N N . ARG A 1 101 ? -0.362 -6.325 -2.477 1.00 76.06 101 ARG A N 1
ATOM 818 C CA . ARG A 1 101 ? -0.734 -7.111 -3.642 1.00 76.06 101 ARG A CA 1
ATOM 819 C C . ARG A 1 101 ? -0.503 -6.281 -4.896 1.00 76.06 101 ARG A C 1
ATOM 821 O O . ARG A 1 101 ? -0.663 -5.066 -4.896 1.00 76.06 101 ARG A O 1
ATOM 828 N N . VAL A 1 102 ? -0.123 -6.965 -5.963 1.00 74.25 102 VAL A N 1
ATOM 829 C CA . VAL A 1 102 ? -0.071 -6.403 -7.307 1.00 74.25 102 VAL A CA 1
ATOM 830 C C . VAL A 1 102 ? -1.213 -7.025 -8.092 1.00 74.25 102 VAL A C 1
ATOM 832 O O . VAL A 1 102 ? -1.295 -8.251 -8.166 1.00 74.25 102 VAL A O 1
ATOM 835 N N . ASP A 1 103 ? -2.048 -6.185 -8.690 1.00 76.69 103 ASP A N 1
ATOM 836 C CA . ASP A 1 103 ? -3.048 -6.605 -9.659 1.00 76.69 103 ASP A CA 1
ATOM 837 C C . ASP A 1 103 ? -2.633 -6.164 -11.057 1.00 76.69 103 ASP A C 1
ATOM 839 O O . ASP A 1 103 ? -2.406 -4.986 -11.327 1.00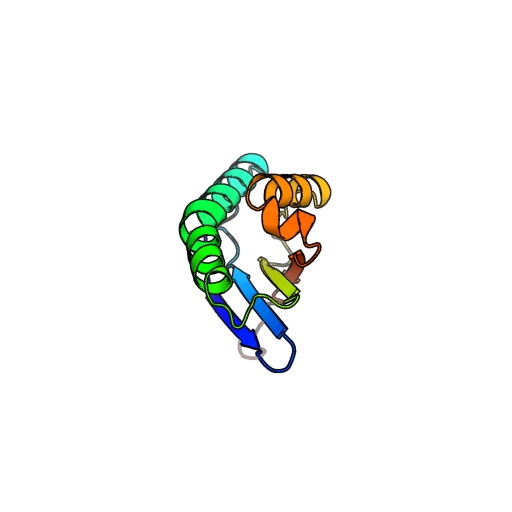 76.69 103 ASP A O 1
ATOM 843 N N . VAL A 1 104 ? -2.525 -7.142 -11.953 1.00 70.81 104 VAL A N 1
ATOM 844 C CA . VAL A 1 104 ? -2.193 -6.909 -13.355 1.00 70.81 104 VAL A CA 1
ATOM 845 C C . VAL A 1 104 ? -3.493 -6.808 -14.140 1.00 70.81 104 VAL A C 1
ATOM 847 O O . VAL A 1 104 ? -4.231 -7.790 -14.241 1.00 70.81 104 VAL A O 1
ATOM 850 N N . PHE A 1 105 ? -3.783 -5.642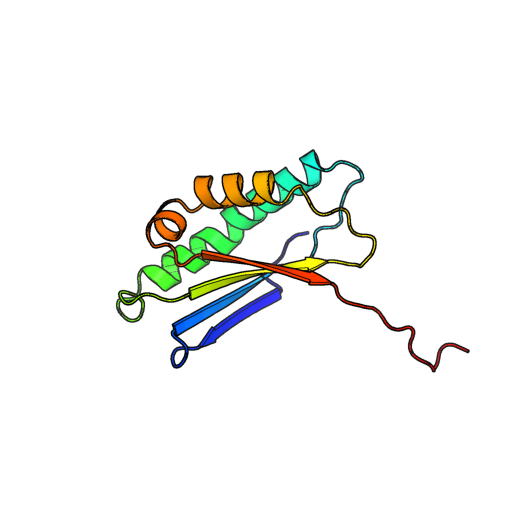 -14.711 1.00 71.81 105 PHE A N 1
ATOM 851 C CA . PHE A 1 105 ? -4.911 -5.507 -15.623 1.00 71.81 105 PHE A CA 1
ATOM 852 C C . PHE A 1 105 ? -4.529 -6.056 -16.998 1.00 71.81 105 PHE A C 1
ATOM 854 O O . PHE A 1 105 ? -3.634 -5.548 -17.676 1.00 71.81 105 PHE A O 1
ATOM 861 N N . LEU A 1 106 ? -5.233 -7.102 -17.423 1.00 65.25 106 LEU A N 1
ATOM 862 C CA . LEU A 1 106 ? -5.169 -7.594 -18.789 1.00 65.25 106 LEU A CA 1
ATOM 863 C C . LEU A 1 106 ? -6.153 -6.773 -19.622 1.00 65.25 106 LEU A C 1
ATOM 865 O O . LEU A 1 106 ? -7.358 -7.015 -19.573 1.00 65.25 106 LEU A O 1
ATOM 869 N N . SER A 1 107 ? -5.644 -5.818 -20.403 1.00 58.53 107 SER A N 1
ATOM 870 C CA . SER A 1 107 ? -6.417 -5.296 -21.530 1.00 58.53 107 SER A CA 1
ATOM 871 C C . SER A 1 107 ? -6.544 -6.434 -22.537 1.00 58.53 107 SER A C 1
ATOM 873 O O . SER A 1 107 ? -5.630 -6.701 -23.315 1.00 58.53 107 SER A O 1
ATOM 875 N N . LEU A 1 108 ? -7.647 -7.175 -22.459 1.00 51.94 108 LEU A N 1
ATOM 876 C CA . LEU A 1 108 ? -8.051 -8.033 -23.560 1.00 51.94 108 LEU A CA 1
ATOM 877 C C . LEU A 1 108 ? -8.444 -7.091 -24.706 1.00 51.94 108 LEU A C 1
ATOM 879 O O . LEU A 1 108 ? -9.239 -6.176 -24.464 1.00 51.94 108 LEU A O 1
ATOM 883 N N . PRO A 1 109 ? -7.882 -7.246 -25.918 1.00 47.44 109 PRO A N 1
ATOM 884 C CA . PRO A 1 109 ? -8.372 -6.490 -27.060 1.00 47.44 109 PRO A CA 1
ATOM 885 C C . PRO A 1 109 ? -9.867 -6.789 -27.200 1.00 47.44 109 PRO A C 1
ATOM 887 O O . PRO A 1 109 ? -10.264 -7.955 -27.182 1.00 47.44 109 PRO A O 1
ATOM 890 N N . SER A 1 110 ? -10.703 -5.751 -27.275 1.00 50.91 110 SER A N 1
ATOM 891 C CA . SER A 1 110 ? -12.116 -5.952 -27.577 1.00 50.91 110 SER A CA 1
ATOM 892 C C . SER A 1 110 ? -12.215 -6.618 -28.947 1.00 50.91 110 SER A C 1
ATOM 894 O O . SER A 1 110 ? -11.586 -6.162 -29.907 1.00 50.91 110 SER A O 1
ATOM 896 N N . GLU A 1 111 ? -13.001 -7.693 -29.038 1.00 55.06 111 GLU A N 1
ATOM 897 C CA . GLU A 1 111 ? -13.240 -8.433 -30.288 1.00 55.06 111 GLU A CA 1
ATOM 898 C C . GLU A 1 111 ? -13.825 -7.544 -31.406 1.00 55.06 111 GLU A C 1
ATOM 900 O O . GLU A 1 111 ? -13.775 -7.917 -32.571 1.00 55.06 111 GLU A O 1
ATOM 905 N N . ASP A 1 112 ? -14.272 -6.329 -31.074 1.00 55.84 112 ASP A N 1
ATOM 906 C CA . ASP A 1 112 ? -14.757 -5.304 -32.006 1.00 55.84 112 ASP A CA 1
ATOM 907 C C . ASP A 1 112 ? -13.648 -4.568 -32.795 1.00 55.84 112 ASP A C 1
ATOM 909 O O . ASP A 1 112 ? -13.927 -3.580 -33.473 1.00 55.84 112 ASP A O 1
ATOM 913 N N . SER A 1 113 ? -12.386 -5.003 -32.697 1.00 50.47 113 SER A N 1
ATOM 914 C CA . SER A 1 113 ? -11.237 -4.360 -33.366 1.00 50.47 113 SER A CA 1
ATOM 915 C C . SER A 1 113 ? -10.682 -5.134 -34.576 1.00 50.47 113 SER A C 1
ATOM 917 O O . SER A 1 113 ? -9.547 -4.871 -34.980 1.00 50.47 113 SER A O 1
ATOM 919 N N . LEU A 1 114 ? -11.438 -6.088 -35.138 1.00 41.09 114 LEU A N 1
ATOM 920 C CA . LEU A 1 114 ? -11.073 -6.847 -36.348 1.00 41.09 114 LEU A CA 1
ATOM 921 C C . LEU A 1 114 ? -11.941 -6.482 -37.557 1.00 41.09 114 LEU A C 1
ATOM 923 O O . LEU A 1 114 ? -13.183 -6.481 -37.421 1.00 41.09 114 LEU A O 1
#

Sequence (114 aa):
MWSILESIVSKKLREVSIVMDQPEYSQSAETNLQETVSALRKDVCPHLNELLSNQDYEKPCHIDFVIWTSPNGVIPDAARWRSLLEAEMPKLYERRVLRTRVDVFLSLPSEDSL

Foldseek 3Di:
DKDFPDWDQDLPQLETETEIEQPPDDPDLVVSVVVVLVCCLPPVLVVVVVVCVDPSNPPQRAYEYEYEEEPPDDHHDPVVVVVSCCVRPVVCVVSVRYDYYYDHDDPDPPPVPD

pLDDT: mean 72.32, std 8.82, range [41.09, 83.81]

Organism: Wolfiporia cocos (strain MD-104) (NCBI:txid742152)

Radius of gyration: 15.49 Å; chains: 1; bounding box: 32×21×54 Å

Secondary structure (DSSP, 8-state):
---EEEEEEETTTTEEEEEEPPP---S-HHHHHHHHHHHIIIIIHHHHHHHHHSGGGSS--EEEEEEEE-TT--PPPHHHHHHHHHHH-HHHHHTT-EEEEEEE---PPPGGG-